Protein AF-A0A6P0IWA5-F1 (afdb_monomer)

Foldseek 3Di:
DDDDDDDDPPDDDDDPDDDDPDPPPDPPPPCPPPVCPQVVVQCPDPPHDHDCVVCDDPVSVVVVVVLCPDPVNCPNVVVVVD

Mean predicted aligned error: 16.98 Å

Solvent-accessible surface area (backbone atoms only — not comparable to full-atom values): 5694 Å² total; per-residue (Å²): 142,85,85,82,82,81,84,79,83,80,84,72,84,84,68,98,83,63,90,74,84,74,79,74,74,78,74,84,61,81,82,78,70,71,88,49,59,66,54,54,54,16,66,69,41,87,79,65,50,72,74,71,75,76,52,60,46,80,67,36,43,55,51,48,55,56,48,49,70,36,87,87,41,50,66,62,54,59,65,74,74,112

Secondary structure (DSSP, 8-state):
-----------PPP-S-------------------SHHHHHHHHSSS----GGGG-SHHHHHHHHHHHHSTT--HHHHHHT-

pLDDT: mean 73.75, std 19.43, range [35.81, 96.69]

Sequence (82 aa):
MSTTFKETTKNLRFSEDRLGINYLGSANLPTATDDGKDIIGGLTQRPKSLPPRYFYDQKGSQLFEQICELPEYYPTRTEAEI

Structure (mmCIF, N/CA/C/O backbone):
data_AF-A0A6P0IWA5-F1
#
_entry.id   AF-A0A6P0IWA5-F1
#
loop_
_atom_site.group_PDB
_atom_site.id
_atom_site.type_symbol
_atom_site.label_atom_id
_atom_site.label_alt_id
_atom_site.label_comp_id
_atom_site.label_asym_id
_atom_site.label_entity_id
_atom_site.label_seq_id
_atom_site.pdbx_PDB_ins_code
_atom_site.Cartn_x
_atom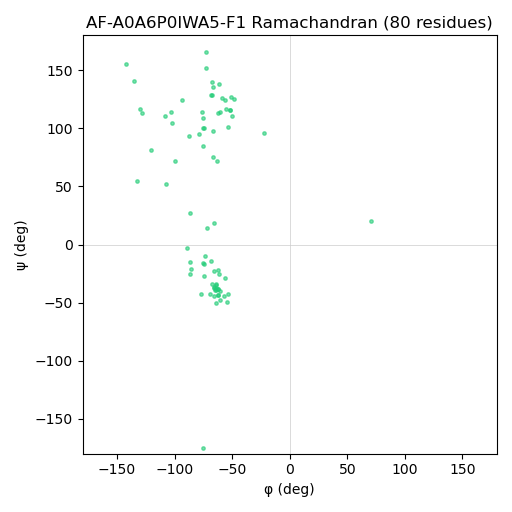_site.Cartn_y
_atom_site.Cartn_z
_atom_site.occupancy
_atom_site.B_iso_or_equiv
_atom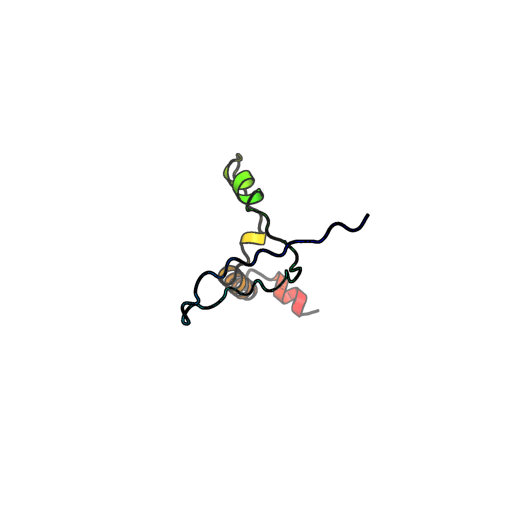_site.auth_seq_id
_atom_site.auth_comp_id
_atom_site.auth_asym_id
_atom_site.auth_atom_id
_atom_site.pdbx_PDB_model_num
ATOM 1 N N . MET A 1 1 ? 6.238 38.552 -55.597 1.00 39.31 1 MET A N 1
ATOM 2 C CA . MET A 1 1 ? 6.884 37.234 -55.420 1.00 39.31 1 MET A CA 1
ATOM 3 C C . MET A 1 1 ? 5.904 36.332 -54.686 1.00 39.31 1 MET A C 1
ATOM 5 O O . MET A 1 1 ? 5.929 36.273 -53.466 1.00 39.31 1 MET A O 1
ATOM 9 N N . SER A 1 2 ? 4.985 35.719 -55.434 1.00 35.81 2 SER A N 1
ATOM 10 C CA . SER A 1 2 ? 3.938 34.838 -54.909 1.00 35.81 2 SER A CA 1
ATOM 11 C C . SER A 1 2 ? 4.290 33.414 -55.310 1.00 35.81 2 SER A C 1
ATOM 13 O O . SER A 1 2 ? 4.253 33.099 -56.498 1.00 35.81 2 SER A O 1
ATOM 15 N N . THR A 1 3 ? 4.672 32.573 -54.352 1.00 44.28 3 THR A N 1
ATOM 16 C CA . THR A 1 3 ? 4.964 31.163 -54.628 1.00 44.28 3 THR A CA 1
ATOM 17 C C . THR A 1 3 ? 3.786 30.318 -54.174 1.00 44.28 3 THR A C 1
ATOM 19 O O . THR A 1 3 ? 3.548 30.111 -52.989 1.00 44.28 3 THR A O 1
ATOM 22 N N . THR A 1 4 ? 3.0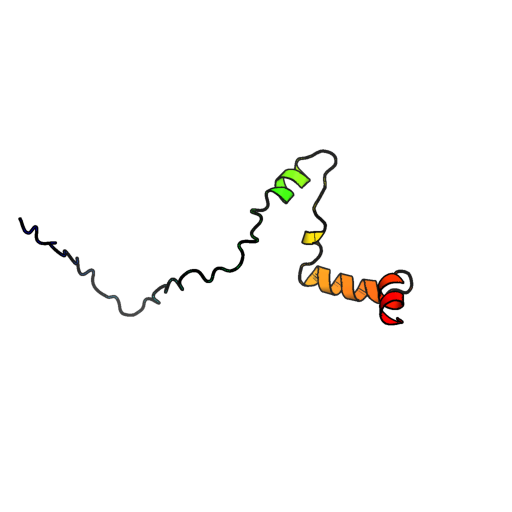38 29.882 -55.179 1.00 43.00 4 THR A N 1
ATOM 23 C CA . THR A 1 4 ? 1.894 28.976 -55.154 1.00 43.00 4 THR A CA 1
ATOM 24 C C . THR A 1 4 ? 2.240 27.639 -54.496 1.00 43.00 4 THR A C 1
ATOM 26 O O . THR A 1 4 ? 3.148 26.936 -54.940 1.00 43.00 4 THR A O 1
ATOM 29 N N . PHE A 1 5 ? 1.481 27.264 -53.466 1.00 48.47 5 PHE A N 1
ATOM 30 C CA . PHE A 1 5 ? 1.534 25.946 -52.838 1.00 48.47 5 PHE A CA 1
ATOM 31 C C . PHE A 1 5 ? 0.819 24.935 -53.749 1.00 48.47 5 PHE A C 1
ATOM 33 O O . PHE A 1 5 ? -0.381 25.055 -53.989 1.00 48.47 5 PHE A O 1
ATOM 4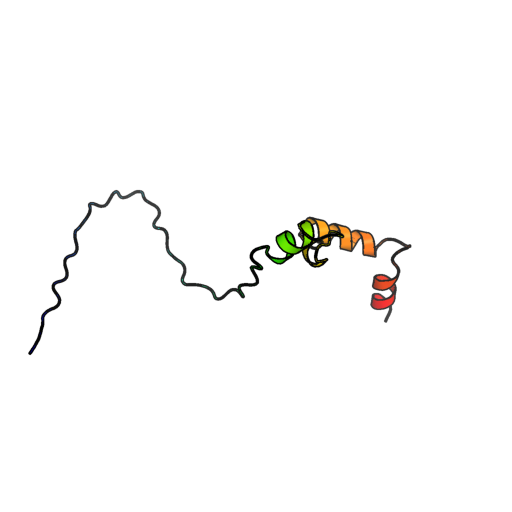0 N N . LYS A 1 6 ? 1.551 23.966 -54.314 1.00 46.00 6 LYS A N 1
ATOM 41 C CA . LYS A 1 6 ? 0.956 22.853 -55.070 1.00 46.00 6 LYS A CA 1
ATOM 42 C C . LYS A 1 6 ? 0.609 21.712 -54.124 1.00 46.00 6 LYS A C 1
ATOM 44 O O . LYS A 1 6 ? 1.417 20.832 -53.839 1.00 46.00 6 LYS A O 1
ATOM 49 N N . GLU A 1 7 ? -0.634 21.753 -53.682 1.00 50.91 7 GLU A N 1
ATOM 50 C CA . GLU A 1 7 ? -1.380 20.656 -53.089 1.00 50.91 7 GLU A CA 1
ATOM 51 C C . GLU A 1 7 ? -1.315 19.425 -54.014 1.00 50.91 7 GLU A C 1
ATOM 53 O O . GLU A 1 7 ? -1.744 19.465 -55.165 1.00 50.91 7 GLU A O 1
ATOM 58 N N . THR A 1 8 ? -0.697 18.341 -53.543 1.00 42.59 8 THR A N 1
ATOM 59 C CA . THR A 1 8 ? -0.676 17.051 -54.249 1.00 42.59 8 THR A CA 1
ATOM 60 C C . THR A 1 8 ? -1.313 16.012 -53.340 1.00 42.59 8 THR A C 1
ATOM 62 O O . THR A 1 8 ? -0.639 15.275 -52.624 1.00 42.59 8 THR A O 1
ATOM 65 N N . THR A 1 9 ? -2.642 15.976 -53.343 1.00 48.53 9 THR A N 1
ATOM 66 C CA . THR A 1 9 ? -3.435 14.917 -52.722 1.00 48.53 9 THR A CA 1
ATOM 67 C C . THR A 1 9 ? -3.374 13.678 -53.610 1.00 48.53 9 THR A C 1
ATOM 69 O O . THR A 1 9 ? -4.053 13.560 -54.631 1.00 48.53 9 THR A O 1
ATOM 72 N N . LYS A 1 10 ? -2.526 12.714 -53.241 1.00 52.19 10 LYS A N 1
ATOM 73 C CA . LYS A 1 10 ? -2.557 11.388 -53.862 1.00 52.19 10 LYS A CA 1
ATOM 74 C C . LYS A 1 10 ? -3.708 10.605 -53.230 1.00 52.19 10 LYS A C 1
ATOM 76 O O . LYS A 1 10 ? -3.563 10.021 -52.163 1.00 52.19 10 LYS A O 1
ATOM 81 N N . ASN A 1 11 ? -4.859 10.650 -53.899 1.00 46.00 11 ASN A N 1
ATOM 82 C CA . ASN A 1 11 ? -6.022 9.803 -53.647 1.00 46.00 11 ASN A CA 1
ATOM 83 C C . ASN A 1 11 ? -5.598 8.322 -53.674 1.00 46.00 11 ASN A C 1
ATOM 85 O O . ASN A 1 11 ? -5.418 7.744 -54.750 1.00 46.00 11 ASN A O 1
ATOM 89 N N . LEU A 1 12 ? -5.424 7.708 -52.500 1.00 52.62 12 LEU A N 1
ATOM 90 C CA . LEU A 1 12 ? -5.409 6.256 -52.362 1.00 52.62 12 LEU A CA 1
ATOM 91 C C . LEU A 1 12 ? -6.822 5.799 -52.012 1.00 52.62 12 LEU A C 1
ATOM 93 O O . LEU A 1 12 ? -7.444 6.284 -51.073 1.00 52.62 12 LEU A O 1
ATOM 97 N N . ARG A 1 13 ? -7.312 4.895 -52.855 1.00 47.50 13 ARG A N 1
ATOM 98 C CA . ARG A 1 13 ? -8.684 4.405 -52.928 1.00 47.50 13 ARG A CA 1
ATOM 99 C C . ARG A 1 13 ? -9.205 3.938 -51.567 1.00 47.50 13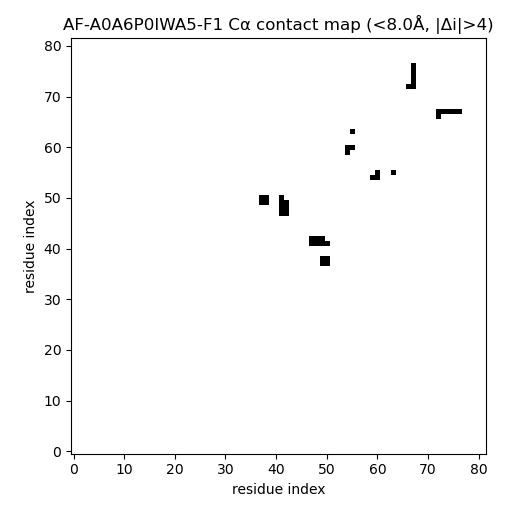 ARG A C 1
ATOM 101 O O . ARG A 1 13 ? -8.595 3.092 -50.917 1.00 47.50 13 ARG A O 1
ATOM 108 N N . PHE A 1 14 ? -10.356 4.494 -51.204 1.00 48.16 14 PHE A N 1
ATOM 109 C CA . PHE A 1 14 ? -11.181 4.120 -50.066 1.00 48.16 14 PHE A CA 1
ATOM 110 C C . PHE A 1 14 ? -11.607 2.649 -50.163 1.00 48.16 14 PHE A C 1
ATOM 112 O O . PHE A 1 14 ? -12.178 2.217 -51.161 1.00 48.16 14 PHE A O 1
ATOM 119 N N . SER A 1 15 ? -11.322 1.897 -49.104 1.00 53.50 15 SER A N 1
ATOM 120 C CA . SER A 1 15 ? -12.001 0.652 -48.750 1.00 53.50 15 SER A CA 1
ATOM 121 C C . SER A 1 15 ? -12.935 1.020 -47.600 1.00 53.50 15 SER A C 1
ATOM 123 O O . SER A 1 15 ? -12.441 1.400 -46.541 1.00 53.50 15 SER A O 1
ATOM 125 N N . GLU A 1 16 ? -14.247 0.942 -47.810 1.00 59.59 16 GLU A N 1
ATOM 126 C CA . GLU A 1 16 ? -15.297 1.508 -46.937 1.00 59.59 16 GLU A CA 1
ATOM 127 C C . GLU A 1 16 ? -15.524 0.801 -45.583 1.00 59.59 16 GLU A C 1
ATOM 129 O O . GLU A 1 16 ? -16.480 1.124 -44.898 1.00 59.59 16 GLU A O 1
ATOM 134 N N . ASP A 1 17 ? -14.625 -0.074 -45.124 1.00 60.78 17 ASP A N 1
ATOM 135 C CA . ASP A 1 17 ? -14.766 -0.795 -43.843 1.00 60.78 17 ASP A CA 1
ATOM 136 C C . ASP A 1 17 ? -13.481 -0.752 -43.005 1.00 60.78 17 ASP A C 1
ATOM 138 O O . ASP A 1 17 ? -12.912 -1.777 -42.619 1.00 60.78 17 ASP A O 1
ATOM 142 N N . ARG A 1 18 ? -12.952 0.442 -42.728 1.00 54.66 18 ARG A N 1
ATOM 143 C CA . ARG A 1 18 ? -11.865 0.578 -41.747 1.00 54.66 18 ARG A CA 1
ATOM 144 C C . ARG A 1 18 ? -12.216 1.643 -40.728 1.00 54.66 18 ARG A C 1
ATOM 146 O O . ARG A 1 18 ? -12.283 2.822 -41.057 1.00 54.66 18 ARG A O 1
ATOM 153 N N . LEU A 1 19 ? -12.419 1.200 -39.486 1.00 58.66 19 LEU A N 1
ATOM 154 C CA . LEU A 1 19 ? -12.517 2.062 -38.313 1.00 58.66 19 LEU A CA 1
ATOM 155 C C . LEU A 1 19 ? -11.317 3.017 -38.315 1.00 58.66 19 LEU A C 1
ATOM 157 O O . LEU A 1 19 ? -10.169 2.594 -38.166 1.00 58.66 19 LEU A O 1
ATOM 161 N N . GLY A 1 20 ? -11.585 4.300 -38.551 1.00 61.38 20 GLY A N 1
ATOM 162 C CA . GLY A 1 20 ? -10.571 5.341 -38.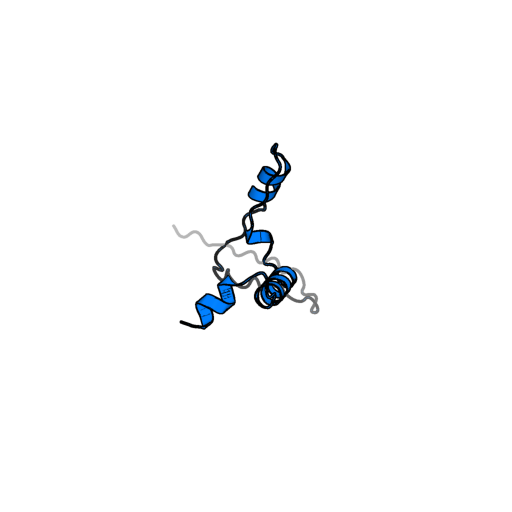487 1.00 61.38 20 GLY A CA 1
ATOM 163 C C . GLY A 1 20 ? -10.116 5.518 -37.044 1.00 61.38 20 GLY A C 1
ATOM 164 O O . GLY A 1 20 ? -10.941 5.689 -36.146 1.00 61.38 20 GLY A O 1
ATOM 165 N N . ILE A 1 21 ? -8.804 5.483 -36.809 1.00 59.94 21 ILE A N 1
ATOM 166 C CA . ILE A 1 21 ? -8.253 5.855 -35.507 1.00 59.94 21 ILE A CA 1
ATOM 167 C C . ILE A 1 21 ? -8.322 7.376 -35.398 1.00 59.94 21 ILE A C 1
ATOM 169 O O . ILE A 1 21 ? -7.498 8.098 -35.958 1.00 59.94 21 ILE A O 1
ATOM 173 N N . ASN A 1 22 ? -9.336 7.858 -34.683 1.00 66.75 22 ASN A N 1
ATOM 174 C CA . ASN A 1 22 ? -9.403 9.244 -34.254 1.00 66.75 22 ASN A CA 1
ATOM 175 C C . ASN A 1 22 ? -8.418 9.422 -33.099 1.00 66.75 22 ASN A C 1
ATOM 177 O O . ASN A 1 22 ? -8.651 8.933 -31.993 1.00 66.75 22 ASN A O 1
ATOM 181 N N . TYR A 1 23 ? -7.314 10.121 -33.351 1.00 51.50 23 TYR A N 1
ATOM 182 C CA . TYR A 1 23 ? -6.473 10.630 -32.277 1.00 51.50 23 TYR A CA 1
ATOM 183 C C . TYR A 1 23 ? -7.277 11.699 -31.534 1.00 51.50 23 TYR A C 1
ATOM 185 O O . TYR A 1 23 ? -7.372 12.840 -31.986 1.00 51.50 23 TYR A O 1
ATOM 193 N N . LEU A 1 24 ? -7.900 11.324 -30.413 1.00 61.25 24 LEU A N 1
ATOM 194 C CA . LEU A 1 24 ? -8.432 12.303 -29.475 1.00 61.25 24 LEU A CA 1
ATOM 195 C C . LEU A 1 24 ? -7.235 13.109 -28.975 1.00 61.25 24 LEU A C 1
ATOM 197 O O . LEU A 1 24 ? -6.326 12.560 -28.350 1.00 61.25 24 LEU A O 1
ATOM 201 N N . GLY A 1 25 ? -7.204 14.391 -29.344 1.00 52.91 25 GLY A N 1
ATOM 202 C CA . GLY A 1 25 ? -6.171 15.322 -28.920 1.00 52.91 25 GLY A CA 1
ATOM 203 C C . GLY A 1 25 ? -5.974 15.205 -27.416 1.00 52.91 25 GLY A C 1
ATOM 204 O O . GLY A 1 25 ? -6.949 15.269 -26.672 1.00 52.91 25 GLY A O 1
ATOM 205 N N . SER A 1 26 ? -4.717 14.965 -27.035 1.00 54.47 26 SER A N 1
ATOM 206 C CA . SER A 1 26 ? -4.190 14.875 -25.674 1.00 54.47 26 SER A CA 1
ATOM 207 C C . SER A 1 26 ? -5.078 15.604 -24.665 1.00 54.47 26 SER A C 1
ATOM 209 O O . SER A 1 26 ? -4.968 16.817 -24.465 1.00 54.47 26 SER A O 1
ATOM 211 N N . ALA A 1 27 ? -5.969 14.855 -24.012 1.00 55.56 27 ALA A N 1
ATOM 212 C CA . ALA A 1 27 ? -6.365 15.246 -22.680 1.00 55.56 27 ALA A CA 1
ATOM 213 C C . ALA A 1 27 ? -5.059 15.209 -21.893 1.00 55.56 27 ALA A C 1
ATOM 215 O O . ALA A 1 27 ? -4.445 14.149 -21.770 1.00 55.56 27 ALA A O 1
ATOM 216 N N . ASN A 1 28 ? -4.610 16.379 -21.449 1.00 59.12 28 ASN A N 1
ATOM 217 C CA . ASN A 1 28 ? -3.530 16.538 -20.491 1.00 59.12 28 ASN A CA 1
ATOM 218 C C . ASN A 1 28 ? -3.985 15.900 -19.169 1.00 59.12 28 ASN A C 1
ATOM 220 O O . ASN A 1 28 ? -4.377 16.569 -18.218 1.00 59.12 28 ASN A O 1
ATOM 224 N N . LEU A 1 29 ? -4.044 14.572 -19.172 1.00 54.22 29 LEU A N 1
ATOM 225 C CA . LEU A 1 29 ? -4.031 13.750 -17.988 1.00 54.22 29 LEU A CA 1
ATOM 226 C C . LEU A 1 29 ? -2.629 13.953 -17.424 1.00 54.22 29 LEU A C 1
ATOM 228 O O . LEU A 1 29 ? -1.669 13.834 -18.192 1.00 54.22 29 LEU A O 1
ATOM 232 N N . PRO A 1 30 ? -2.486 14.293 -16.135 1.00 49.19 30 PRO A N 1
ATOM 233 C CA . PRO A 1 30 ? -1.170 14.418 -15.542 1.00 49.19 30 PRO A CA 1
ATOM 234 C C . PRO A 1 30 ? -0.416 13.126 -15.847 1.00 49.19 30 PRO A C 1
ATOM 236 O O . PRO A 1 30 ? -0.842 12.041 -15.447 1.00 49.19 30 PRO A O 1
ATOM 239 N N . THR A 1 31 ? 0.666 13.240 -16.617 1.00 47.31 31 T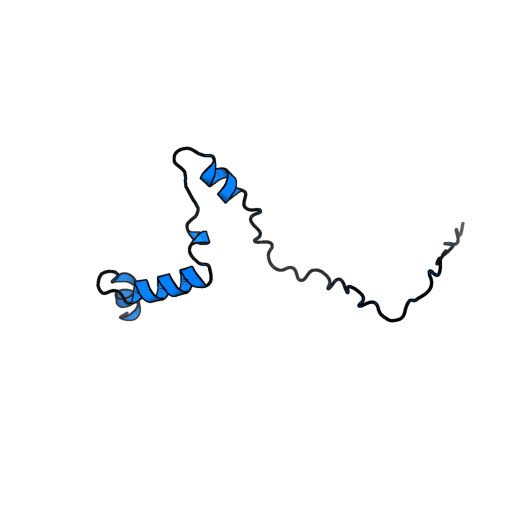HR A N 1
ATOM 240 C CA . THR A 1 31 ? 1.608 12.157 -16.879 1.00 47.31 31 THR A CA 1
ATOM 241 C C . THR A 1 31 ? 2.313 11.844 -15.567 1.00 47.31 31 THR A C 1
ATOM 243 O O . THR A 1 31 ? 3.448 12.242 -15.334 1.00 47.31 31 THR A O 1
ATOM 246 N N . ALA A 1 32 ? 1.602 11.159 -14.679 1.00 54.22 32 ALA A N 1
ATOM 247 C CA . ALA A 1 32 ? 2.146 10.455 -13.534 1.00 54.22 32 ALA A CA 1
ATOM 248 C C . ALA A 1 32 ? 2.556 9.031 -13.946 1.00 54.22 32 ALA A C 1
ATOM 250 O O . ALA A 1 32 ? 2.549 8.114 -13.131 1.00 54.22 32 ALA A O 1
ATOM 251 N N . THR A 1 33 ? 2.889 8.821 -15.222 1.00 51.75 33 THR A N 1
ATOM 252 C CA . THR A 1 33 ? 3.627 7.639 -15.648 1.00 51.75 33 THR A CA 1
ATOM 253 C C . THR A 1 33 ? 5.070 7.847 -15.220 1.00 51.75 33 THR A C 1
ATOM 255 O O . THR A 1 33 ? 5.897 8.367 -15.964 1.00 51.75 33 THR A O 1
ATOM 258 N N . ASP A 1 34 ? 5.352 7.490 -13.971 1.00 62.28 34 ASP A N 1
ATOM 259 C CA . ASP A 1 34 ? 6.676 6.994 -13.635 1.00 62.28 34 ASP A CA 1
ATOM 260 C C . ASP A 1 34 ? 6.933 5.815 -14.579 1.00 62.28 34 ASP A C 1
ATOM 262 O O . ASP A 1 34 ? 6.178 4.842 -14.565 1.00 62.28 34 ASP A O 1
ATOM 266 N N . ASP A 1 35 ? 7.938 5.913 -15.449 1.00 68.56 35 ASP A N 1
ATOM 267 C CA . ASP A 1 35 ? 8.268 4.891 -16.455 1.00 68.56 35 ASP A CA 1
ATOM 268 C C . ASP A 1 35 ? 8.748 3.555 -15.819 1.00 68.56 35 ASP A C 1
ATOM 270 O O . ASP A 1 35 ? 9.439 2.765 -16.464 1.00 68.56 35 ASP A O 1
ATOM 274 N N . GLY A 1 36 ? 8.463 3.315 -14.532 1.00 81.31 36 GLY A N 1
ATOM 275 C CA . GLY A 1 36 ? 8.958 2.199 -13.726 1.00 81.31 36 GLY A CA 1
ATOM 276 C C . GLY A 1 36 ? 10.445 2.318 -13.390 1.00 81.31 36 GLY A C 1
ATOM 277 O O . GLY A 1 36 ? 11.100 1.311 -13.102 1.00 81.31 36 GLY A O 1
ATOM 278 N N . LYS A 1 37 ? 11.018 3.528 -13.461 1.00 88.25 37 LYS A N 1
ATOM 279 C CA . LYS A 1 37 ? 12.452 3.753 -13.203 1.00 88.25 37 LYS A CA 1
ATOM 280 C C . LYS A 1 37 ? 12.797 3.471 -11.747 1.00 88.25 37 LYS A C 1
ATOM 282 O O . LYS A 1 37 ? 13.859 2.918 -11.456 1.00 88.25 37 LYS A O 1
ATOM 287 N N . ASP A 1 38 ? 11.892 3.819 -10.847 1.00 88.94 38 ASP A N 1
ATOM 288 C CA . ASP A 1 38 ? 11.968 3.535 -9.422 1.00 88.94 38 ASP A CA 1
ATOM 289 C C . ASP A 1 38 ? 11.887 2.029 -9.110 1.00 88.94 38 ASP A C 1
ATOM 291 O O . ASP A 1 38 ? 12.634 1.553 -8.258 1.00 88.94 38 ASP A O 1
ATOM 295 N N . ILE A 1 39 ? 11.086 1.252 -9.849 1.00 90.75 39 ILE A N 1
ATOM 296 C CA . ILE A 1 39 ? 11.030 -0.215 -9.750 1.00 90.75 39 ILE A CA 1
ATOM 297 C C . ILE A 1 39 ? 12.368 -0.823 -10.169 1.00 90.75 39 ILE A C 1
ATOM 299 O O . ILE A 1 39 ? 12.940 -1.638 -9.442 1.00 90.75 39 ILE A O 1
ATOM 303 N N . ILE A 1 40 ? 12.894 -0.423 -11.331 1.00 93.00 40 ILE A N 1
ATOM 304 C CA . ILE A 1 40 ? 14.180 -0.929 -11.826 1.00 93.00 40 ILE A CA 1
ATOM 305 C C . ILE A 1 40 ? 15.291 -0.575 -10.830 1.00 93.00 40 ILE A C 1
ATOM 307 O O . ILE A 1 40 ? 16.062 -1.451 -10.432 1.00 93.00 40 ILE A O 1
ATOM 311 N N . GLY A 1 41 ? 15.350 0.675 -10.365 1.00 93.62 41 GLY A N 1
ATOM 312 C CA . GLY A 1 41 ? 16.305 1.103 -9.338 1.00 93.62 41 GLY A CA 1
ATOM 313 C C . GLY A 1 41 ? 16.138 0.347 -8.014 1.00 93.62 41 GLY A C 1
ATOM 314 O O . GLY A 1 41 ? 17.118 -0.065 -7.398 1.00 93.62 41 GLY A O 1
ATOM 315 N N . GLY A 1 42 ? 14.896 0.102 -7.600 1.00 93.31 42 GLY A N 1
ATOM 316 C CA . GLY A 1 42 ? 14.495 -0.632 -6.399 1.00 93.31 42 GLY A CA 1
ATOM 317 C C . GLY A 1 42 ? 14.929 -2.097 -6.369 1.00 93.31 42 GLY A C 1
ATOM 318 O O . GLY A 1 42 ? 15.434 -2.602 -5.362 1.00 93.31 42 GLY A O 1
ATOM 319 N N . LEU A 1 43 ? 14.773 -2.789 -7.496 1.00 95.12 43 LEU A N 1
ATOM 320 C CA . LEU A 1 43 ? 15.075 -4.216 -7.609 1.00 95.12 43 LEU A CA 1
ATOM 321 C C . LEU A 1 43 ? 16.548 -4.508 -7.923 1.00 95.12 43 LEU A C 1
ATOM 323 O O . LEU A 1 43 ? 17.019 -5.617 -7.648 1.00 95.12 43 LEU A O 1
ATOM 327 N N . THR A 1 44 ? 17.275 -3.534 -8.479 1.00 95.75 44 THR A N 1
ATOM 328 C CA . THR A 1 44 ? 18.705 -3.663 -8.813 1.00 95.75 44 THR A CA 1
ATOM 329 C C . THR A 1 44 ? 19.639 -3.325 -7.648 1.00 95.75 44 THR A C 1
ATOM 331 O O . THR A 1 44 ? 20.749 -3.858 -7.590 1.00 95.75 44 THR A O 1
ATOM 334 N N . GLN A 1 45 ? 19.204 -2.501 -6.690 1.00 95.31 45 GLN A N 1
ATOM 335 C CA . GLN A 1 45 ? 19.987 -2.161 -5.495 1.00 95.31 45 GLN A CA 1
ATOM 336 C C . GLN A 1 45 ? 20.083 -3.313 -4.470 1.00 95.31 45 GLN A C 1
ATOM 338 O O . GLN A 1 45 ? 19.349 -4.308 -4.513 1.00 95.31 45 GLN A O 1
ATOM 343 N N . ARG A 1 46 ? 21.015 -3.179 -3.514 1.00 95.00 46 ARG A N 1
ATOM 344 C CA . ARG A 1 46 ? 21.159 -4.070 -2.351 1.00 95.00 46 ARG A CA 1
ATOM 345 C C . ARG A 1 46 ? 21.249 -3.227 -1.069 1.00 95.00 46 ARG A C 1
ATOM 347 O O . ARG A 1 46 ? 22.232 -2.502 -0.936 1.00 95.00 46 ARG A O 1
ATOM 354 N N . PRO A 1 47 ? 20.292 -3.343 -0.128 1.00 93.12 47 PRO A N 1
ATOM 355 C CA . PRO A 1 47 ? 19.119 -4.232 -0.131 1.00 93.12 47 PRO A CA 1
ATOM 356 C C . PRO A 1 47 ? 18.032 -3.792 -1.127 1.00 93.12 47 PRO A C 1
ATOM 358 O O . PRO A 1 47 ? 17.914 -2.611 -1.422 1.00 93.12 47 PRO A O 1
ATOM 361 N N . LYS A 1 48 ? 17.233 -4.741 -1.637 1.00 96.69 48 LYS A N 1
ATOM 362 C CA . LYS A 1 48 ? 16.118 -4.436 -2.552 1.00 96.69 48 LYS A CA 1
ATOM 363 C C . LYS A 1 48 ? 15.026 -3.664 -1.817 1.00 96.69 48 LYS A C 1
ATOM 365 O O . LYS A 1 48 ? 14.687 -4.022 -0.691 1.00 96.69 48 LYS A O 1
ATOM 370 N N . SER A 1 49 ? 14.445 -2.666 -2.470 1.00 95.12 49 SER A N 1
ATOM 371 C CA . SER A 1 49 ? 13.326 -1.889 -1.932 1.00 95.12 49 SER A CA 1
ATOM 372 C C . SER A 1 49 ? 12.332 -1.536 -3.035 1.00 95.12 49 SER A C 1
ATOM 374 O O . SER A 1 49 ? 12.688 -1.507 -4.210 1.00 95.12 49 SER A O 1
ATOM 376 N N . LEU A 1 50 ? 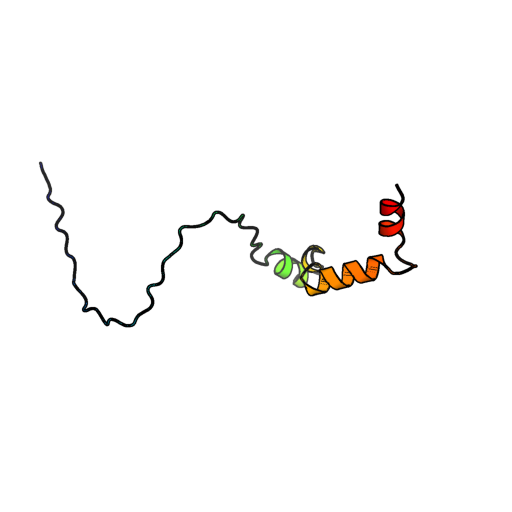11.074 -1.300 -2.666 1.00 93.75 50 LEU A N 1
ATOM 377 C CA . LEU A 1 50 ? 10.044 -0.799 -3.573 1.00 93.75 50 LEU A CA 1
ATOM 378 C C . LEU A 1 50 ? 9.247 0.308 -2.876 1.00 93.75 50 LEU A C 1
ATOM 380 O O . LEU A 1 50 ? 8.961 0.182 -1.681 1.00 93.75 50 LEU A O 1
ATOM 384 N N . PRO A 1 51 ? 8.868 1.379 -3.592 1.00 90.44 51 PRO A N 1
ATOM 385 C CA . PRO A 1 51 ? 7.997 2.405 -3.038 1.00 90.44 51 PRO A CA 1
ATOM 386 C C . PRO A 1 51 ? 6.626 1.834 -2.639 1.00 90.44 51 PRO A C 1
ATOM 388 O O . PRO A 1 51 ? 6.024 1.089 -3.414 1.00 90.44 51 PRO A O 1
ATOM 391 N N . PRO A 1 52 ? 6.065 2.226 -1.480 1.00 90.12 52 PRO A N 1
ATOM 392 C CA . PRO A 1 52 ? 4.812 1.659 -0.985 1.00 90.12 52 PRO A CA 1
ATOM 393 C C . PRO A 1 52 ? 3.585 2.045 -1.822 1.00 90.12 52 PRO A C 1
ATOM 395 O O . PRO A 1 52 ? 2.543 1.415 -1.698 1.00 90.12 52 PRO A O 1
ATOM 398 N N . ARG A 1 53 ? 3.694 3.046 -2.709 1.00 89.75 53 ARG A N 1
ATOM 399 C CA . ARG A 1 53 ? 2.603 3.452 -3.614 1.00 89.75 53 ARG A CA 1
ATOM 400 C C . ARG A 1 53 ? 2.095 2.294 -4.485 1.00 89.75 53 ARG A C 1
ATOM 402 O O . ARG A 1 53 ? 0.922 2.270 -4.832 1.00 89.75 53 ARG A O 1
ATOM 409 N N . TYR A 1 54 ? 2.960 1.323 -4.790 1.00 89.94 54 TYR A N 1
ATOM 410 C CA . TYR A 1 54 ? 2.609 0.143 -5.580 1.00 89.94 54 TYR A CA 1
ATOM 411 C C . TYR A 1 54 ? 1.759 -0.882 -4.825 1.00 89.94 54 TYR A C 1
ATOM 413 O O . TYR A 1 54 ? 1.245 -1.804 -5.450 1.00 89.94 54 TYR A O 1
ATOM 421 N N . PHE A 1 55 ? 1.584 -0.736 -3.508 1.00 90.12 55 PHE A N 1
ATOM 422 C CA . PHE A 1 55 ? 0.691 -1.604 -2.744 1.00 90.12 55 PHE A CA 1
ATOM 423 C C . PHE A 1 55 ? -0.785 -1.285 -2.954 1.00 90.12 55 PHE A C 1
ATOM 425 O O . PHE A 1 55 ? -1.605 -2.123 -2.619 1.00 90.12 55 PHE A O 1
ATOM 432 N N . TYR A 1 56 ? -1.134 -0.119 -3.497 1.00 92.06 56 TYR A N 1
ATOM 433 C CA . TYR A 1 56 ? -2.518 0.359 -3.551 1.00 92.06 56 TYR A CA 1
ATOM 434 C C . TYR A 1 56 ? -3.091 0.301 -4.972 1.00 92.06 56 TYR A C 1
ATOM 436 O O . TYR A 1 56 ? -3.605 1.286 -5.496 1.00 92.06 56 TYR A O 1
ATOM 444 N N . ASP A 1 57 ? -2.993 -0.866 -5.614 1.00 91.00 57 ASP A N 1
ATOM 445 C CA . ASP A 1 57 ? -3.818 -1.168 -6.787 1.00 91.00 57 ASP A CA 1
ATOM 446 C C . ASP A 1 57 ? -5.262 -1.496 -6.353 1.00 91.00 57 ASP A C 1
ATOM 448 O O . ASP A 1 57 ? -5.615 -1.391 -5.176 1.00 91.00 57 ASP A O 1
ATOM 452 N N . GLN A 1 58 ? -6.127 -1.896 -7.286 1.00 94.00 58 GLN A N 1
ATOM 453 C CA . GLN A 1 58 ? -7.512 -2.247 -6.954 1.00 94.00 58 GLN A CA 1
ATOM 454 C C . GLN A 1 58 ? -7.602 -3.310 -5.844 1.00 94.00 58 GLN A C 1
ATOM 456 O O . GLN A 1 58 ? -8.425 -3.193 -4.938 1.00 94.00 58 GLN A O 1
ATOM 461 N N . LYS A 1 59 ? -6.761 -4.345 -5.899 1.00 95.25 59 LYS A N 1
ATOM 462 C CA . LYS A 1 59 ? -6.785 -5.445 -4.931 1.00 95.25 59 LYS A CA 1
ATOM 463 C C . LYS A 1 59 ? -6.143 -5.031 -3.611 1.00 95.25 59 LYS A C 1
ATOM 465 O O . LYS A 1 59 ? -6.650 -5.351 -2.543 1.00 95.25 59 LYS A O 1
ATOM 470 N N . GLY A 1 60 ? -5.024 -4.330 -3.684 1.00 94.38 60 GLY A N 1
ATOM 471 C CA . GLY A 1 60 ? -4.304 -3.821 -2.535 1.00 94.38 60 GLY A CA 1
ATOM 472 C C . GLY A 1 60 ? -5.104 -2.798 -1.737 1.00 94.38 60 GLY A C 1
ATOM 473 O O . GLY A 1 60 ? -5.053 -2.813 -0.513 1.00 94.38 60 GLY A O 1
ATOM 474 N N . SER A 1 61 ? -5.932 -1.996 -2.410 1.00 94.38 61 SER A N 1
ATOM 475 C CA . SER A 1 61 ? -6.869 -1.084 -1.744 1.00 94.38 61 SER A CA 1
ATOM 476 C C . SER A 1 61 ? -7.945 -1.851 -0.968 1.00 94.38 61 SER A C 1
ATOM 478 O O . SER A 1 61 ? -8.174 -1.556 0.198 1.00 94.38 61 SER A O 1
ATOM 480 N N . GLN A 1 62 ? -8.529 -2.904 -1.555 1.00 95.69 62 GLN A N 1
ATOM 481 C CA . GLN A 1 62 ? -9.486 -3.774 -0.850 1.00 95.69 62 GLN A CA 1
ATOM 482 C C . GLN A 1 62 ? -8.852 -4.481 0.356 1.00 95.69 62 GLN A C 1
ATOM 484 O O . GLN A 1 62 ? -9.479 -4.633 1.399 1.00 95.69 62 GLN A O 1
ATOM 489 N N . LEU A 1 63 ? -7.594 -4.915 0.228 1.00 95.81 63 LEU A N 1
ATOM 490 C CA . LEU A 1 63 ? -6.853 -5.494 1.349 1.00 95.81 63 LEU A CA 1
ATOM 491 C C . LEU A 1 63 ? -6.606 -4.462 2.452 1.00 95.81 63 LEU A C 1
ATOM 493 O O . LEU A 1 63 ? -6.708 -4.799 3.626 1.00 95.81 63 LEU A O 1
ATOM 497 N N . PHE A 1 64 ? -6.301 -3.216 2.090 1.00 93.56 64 PHE A N 1
ATOM 498 C CA . PHE A 1 64 ? -6.140 -2.137 3.056 1.00 93.56 64 PHE A CA 1
ATOM 499 C C . PHE A 1 64 ? -7.441 -1.859 3.821 1.00 93.56 64 PHE A C 1
ATOM 501 O O . PHE A 1 64 ? -7.404 -1.759 5.043 1.00 93.56 64 PHE A O 1
ATOM 508 N N . GLU A 1 65 ? -8.589 -1.833 3.140 1.00 91.81 65 GLU A N 1
ATOM 509 C CA . GLU A 1 65 ? -9.903 -1.708 3.791 1.00 91.81 65 GLU A CA 1
ATOM 510 C C . GLU A 1 65 ? -10.144 -2.827 4.814 1.00 91.81 65 GLU A C 1
ATOM 512 O O . GLU A 1 65 ? -10.529 -2.550 5.946 1.00 91.81 65 GLU A O 1
ATOM 517 N N . GLN A 1 66 ? -9.825 -4.077 4.467 1.00 93.81 66 GLN A N 1
ATOM 518 C CA . GLN A 1 66 ? -9.934 -5.207 5.399 1.00 93.81 66 GLN A CA 1
ATOM 519 C C . GLN A 1 66 ? -8.980 -5.079 6.592 1.00 93.81 66 GLN A C 1
ATOM 521 O O . GLN A 1 66 ? -9.337 -5.437 7.711 1.00 93.81 66 GLN A O 1
ATOM 526 N N . ILE A 1 67 ? -7.765 -4.564 6.373 1.00 92.75 67 ILE A N 1
ATOM 527 C CA . ILE A 1 67 ? -6.798 -4.321 7.452 1.00 92.75 67 ILE A CA 1
ATOM 528 C C . ILE A 1 67 ? -7.352 -3.299 8.449 1.00 92.75 67 ILE A C 1
ATOM 530 O O . ILE A 1 67 ? -7.180 -3.491 9.649 1.00 92.75 67 ILE A O 1
ATOM 534 N N . CYS A 1 68 ? -8.057 -2.265 7.987 1.00 89.44 68 CYS A N 1
ATOM 535 C CA . CYS A 1 68 ? -8.669 -1.251 8.851 1.00 89.44 68 CYS A CA 1
ATOM 536 C C . CYS A 1 68 ? -9.744 -1.803 9.805 1.00 89.44 68 CYS A C 1
ATOM 538 O O . CYS A 1 68 ? -10.033 -1.176 10.825 1.00 89.44 68 CYS A O 1
ATOM 540 N N . GLU A 1 69 ? -10.331 -2.961 9.497 1.00 88.56 69 GLU A N 1
ATOM 541 C CA . GLU A 1 69 ? -11.332 -3.626 10.340 1.00 88.56 69 GLU A CA 1
ATOM 542 C C . GLU A 1 69 ? -10.706 -4.541 11.407 1.00 88.56 69 GLU A C 1
ATOM 544 O O . GLU A 1 69 ? -11.388 -4.944 12.354 1.00 88.56 69 GLU A O 1
ATOM 549 N N . LEU A 1 70 ? -9.415 -4.876 11.282 1.00 91.06 70 LEU A N 1
ATOM 550 C CA . LEU A 1 70 ? -8.739 -5.774 12.215 1.00 91.06 70 LEU A CA 1
ATOM 551 C C . LEU A 1 70 ? -8.616 -5.133 13.607 1.00 91.06 70 LEU A C 1
ATOM 553 O O . LEU A 1 70 ? -8.206 -3.973 13.723 1.00 91.06 70 LEU A O 1
ATOM 557 N N . PRO A 1 71 ? -8.900 -5.877 14.694 1.00 85.00 71 PRO A N 1
ATOM 558 C CA . PRO A 1 71 ? -8.801 -5.343 16.050 1.00 85.00 71 PRO A CA 1
ATOM 559 C C . PRO A 1 71 ? -7.374 -4.904 16.417 1.00 85.00 71 PRO A C 1
ATOM 561 O O . PRO A 1 71 ? -7.209 -4.027 17.264 1.00 85.00 71 PRO A O 1
ATOM 564 N N . GLU A 1 72 ? -6.351 -5.472 15.776 1.00 91.00 72 GLU A N 1
ATOM 565 C CA . GLU A 1 72 ? -4.944 -5.112 15.956 1.00 91.00 72 GLU A CA 1
ATOM 566 C C . GLU A 1 72 ? -4.572 -3.774 15.292 1.00 91.00 72 GLU A C 1
ATOM 568 O O . GLU A 1 72 ? -3.645 -3.101 15.750 1.00 91.00 72 GLU A O 1
ATOM 573 N N . TYR A 1 73 ? -5.283 -3.363 14.236 1.00 86.81 73 TYR A N 1
ATOM 574 C CA . TYR A 1 73 ? -5.011 -2.135 13.486 1.00 86.81 73 TYR A CA 1
ATOM 575 C C . TYR A 1 73 ? -5.954 -1.009 13.929 1.00 86.81 73 TYR A C 1
ATOM 577 O O . TYR A 1 73 ? -6.877 -0.589 13.237 1.00 86.81 73 TYR A O 1
ATOM 585 N N . TYR A 1 74 ? -5.704 -0.499 15.133 1.00 81.50 74 TYR A N 1
ATOM 586 C CA . TYR A 1 74 ? -6.512 0.551 15.755 1.00 81.50 74 TYR A CA 1
ATOM 587 C C . TYR A 1 74 ? -6.513 1.957 15.096 1.00 81.50 74 TYR A C 1
ATOM 589 O O . TYR A 1 74 ? -7.483 2.671 15.359 1.00 81.50 74 TYR A O 1
ATOM 597 N N . PRO A 1 75 ? -5.523 2.406 14.280 1.00 85.81 75 PRO A N 1
ATOM 598 C CA . PRO A 1 75 ? -5.443 3.809 13.847 1.00 85.81 75 PRO A CA 1
ATOM 599 C C . PRO A 1 75 ? -6.712 4.354 13.184 1.00 85.81 75 PRO A C 1
ATOM 601 O O . PRO A 1 75 ? -7.229 5.387 13.602 1.00 85.81 75 PRO A O 1
ATOM 604 N N . THR A 1 76 ? -7.266 3.627 12.213 1.00 76.12 76 THR A N 1
ATOM 605 C CA . THR A 1 76 ? -8.442 4.077 11.452 1.00 76.12 76 THR A CA 1
ATOM 606 C C . THR A 1 76 ? -9.682 4.225 12.331 1.00 76.12 76 THR A C 1
ATOM 608 O O . THR A 1 76 ? -10.476 5.143 12.140 1.00 76.12 76 THR A O 1
ATOM 611 N N . ARG A 1 77 ? -9.842 3.354 13.333 1.00 77.12 77 ARG A N 1
ATOM 612 C CA . ARG A 1 77 ? -10.958 3.427 14.285 1.00 77.12 77 ARG A CA 1
ATOM 613 C C . ARG A 1 77 ? -10.837 4.638 15.200 1.00 77.12 77 ARG A C 1
ATOM 615 O O . ARG A 1 77 ? -11.822 5.326 15.425 1.00 77.12 77 ARG A O 1
ATOM 622 N N . THR A 1 78 ? -9.631 4.912 15.696 1.00 79.31 78 THR A N 1
ATOM 623 C CA . THR A 1 78 ? -9.378 6.067 16.564 1.00 79.31 78 THR A CA 1
ATOM 624 C C . THR A 1 78 ? -9.617 7.389 15.838 1.00 79.31 78 THR A C 1
ATOM 626 O O . THR A 1 78 ? -10.179 8.301 16.429 1.00 79.31 78 THR A O 1
ATOM 629 N N . GLU A 1 79 ? -9.234 7.497 14.564 1.00 83.69 79 GLU A N 1
ATOM 630 C CA . GLU A 1 79 ? -9.487 8.703 13.763 1.00 83.69 79 GLU A CA 1
ATOM 631 C C . GLU A 1 79 ? -10.980 8.919 13.470 1.00 83.69 79 GLU A C 1
ATOM 633 O O . GLU A 1 79 ? -11.427 10.060 13.431 1.00 83.69 79 GLU A O 1
ATOM 638 N N . ALA A 1 80 ? -11.758 7.845 13.302 1.00 77.81 80 ALA A N 1
ATOM 639 C CA . ALA A 1 80 ? -13.198 7.926 13.049 1.00 77.81 80 ALA A CA 1
ATOM 640 C C . ALA A 1 80 ? -14.040 8.294 14.291 1.00 77.81 80 ALA A C 1
ATOM 642 O O . ALA A 1 80 ? -15.205 8.658 14.148 1.00 77.81 80 ALA A O 1
ATOM 643 N N . GLU A 1 81 ? -13.483 8.165 15.498 1.00 78.81 81 GLU A N 1
ATOM 644 C CA . GLU A 1 81 ? -14.163 8.451 16.772 1.00 78.81 81 GLU A CA 1
ATOM 645 C C . GLU A 1 81 ? -14.025 9.924 17.233 1.00 78.81 81 GLU A C 1
ATOM 647 O O . GLU A 1 81 ? -14.599 10.288 18.262 1.00 78.81 81 GLU A O 1
ATOM 652 N N . ILE A 1 82 ? -13.285 10.765 16.494 1.0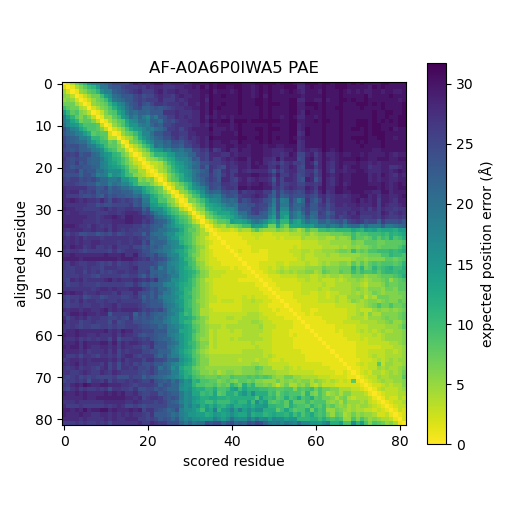0 68.94 82 ILE A N 1
ATOM 653 C CA . ILE A 1 82 ? -13.018 12.192 16.785 1.00 68.94 82 ILE A CA 1
ATOM 654 C C . ILE A 1 82 ? -13.919 13.097 15.939 1.00 68.94 82 ILE A C 1
ATOM 656 O O . ILE A 1 82 ? -14.473 14.063 16.515 1.00 68.94 82 ILE A O 1
#

Nearest PDB structures (foldseek):
  4pim-assembly1_A  TM=9.474E-01  e=1.190E-03  Mycolicibacterium smegmatis

Radius of gyration: 26.98 Å; Cα contacts (8 Å, |Δi|>4): 21; chains: 1; bounding box: 36×43×72 Å